Protein AF-A0AAW7DDG7-F1 (afdb_monomer_lite)

Structure (mmCIF, N/CA/C/O backbone):
data_AF-A0AAW7DDG7-F1
#
_entry.id   AF-A0AAW7DDG7-F1
#
loop_
_atom_site.group_PDB
_atom_site.id
_atom_site.type_symbol
_atom_site.label_atom_id
_atom_site.label_alt_id
_atom_site.label_comp_id
_atom_site.label_asym_id
_atom_site.label_entity_id
_atom_site.label_seq_id
_atom_site.pdbx_PDB_ins_code
_atom_site.Cartn_x
_atom_site.Cartn_y
_atom_site.Cartn_z
_atom_site.occupancy
_atom_site.B_iso_or_equiv
_atom_site.auth_seq_id
_atom_site.auth_comp_id
_atom_site.auth_asym_id
_atom_site.auth_atom_id
_atom_site.pdbx_PDB_model_num
ATOM 1 N N . MET A 1 1 ? -8.375 10.340 0.552 1.00 91.12 1 MET A N 1
ATOM 2 C CA . MET A 1 1 ? -8.825 9.772 -0.738 1.00 91.12 1 MET A CA 1
ATOM 3 C C . MET A 1 1 ? -9.921 8.736 -0.513 1.00 91.12 1 MET A C 1
ATOM 5 O O . MET A 1 1 ? -9.942 8.117 0.548 1.00 91.12 1 MET A O 1
ATOM 9 N N . THR A 1 2 ? -10.837 8.545 -1.456 1.00 96.19 2 THR A N 1
ATOM 10 C CA . THR A 1 2 ? -11.780 7.410 -1.482 1.00 96.19 2 THR A CA 1
ATOM 11 C C . THR A 1 2 ? -11.087 6.142 -2.000 1.00 96.19 2 THR A C 1
ATOM 13 O O . THR A 1 2 ? -9.975 6.208 -2.524 1.00 96.19 2 THR A O 1
ATOM 16 N N . ASN A 1 3 ? -11.723 4.973 -1.869 1.00 96.00 3 ASN A N 1
ATOM 17 C CA . ASN A 1 3 ? -11.148 3.720 -2.377 1.00 96.00 3 ASN A CA 1
ATOM 18 C C . ASN A 1 3 ? -10.981 3.723 -3.907 1.00 96.00 3 ASN A C 1
ATOM 20 O O . ASN A 1 3 ? -10.003 3.163 -4.404 1.00 96.00 3 ASN A O 1
ATOM 24 N N . ASP A 1 4 ? -11.885 4.382 -4.638 1.00 97.19 4 ASP A N 1
ATOM 25 C CA . ASP A 1 4 ? -11.784 4.562 -6.089 1.00 97.19 4 ASP A CA 1
ATOM 26 C C . ASP A 1 4 ? -10.614 5.466 -6.477 1.00 97.19 4 ASP A C 1
ATOM 28 O O . ASP A 1 4 ? -9.841 5.121 -7.368 1.00 97.19 4 ASP A O 1
ATOM 32 N N . GLU A 1 5 ? -10.428 6.593 -5.785 1.00 97.88 5 GLU A N 1
ATOM 33 C CA . GLU A 1 5 ? -9.286 7.485 -6.026 1.00 97.88 5 GLU A CA 1
ATOM 34 C C . GLU A 1 5 ? -7.954 6.764 -5.791 1.00 97.88 5 GLU A C 1
ATOM 36 O O . GLU A 1 5 ? -7.022 6.912 -6.581 1.00 97.88 5 GLU A O 1
ATOM 41 N N . ILE A 1 6 ? -7.875 5.945 -4.736 1.00 97.94 6 ILE A N 1
ATOM 42 C CA . ILE A 1 6 ? -6.691 5.132 -4.426 1.00 97.94 6 ILE A CA 1
ATOM 43 C C 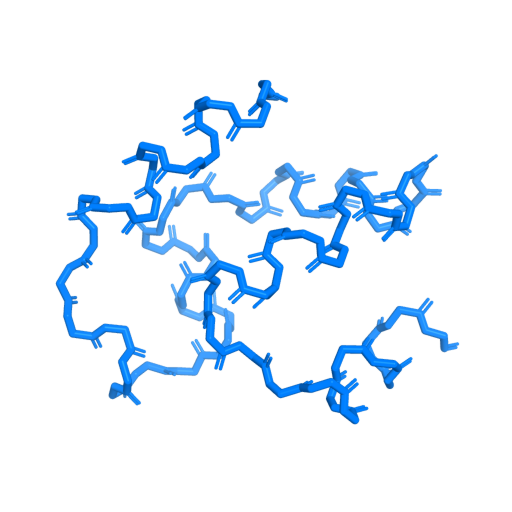. ILE A 1 6 ? -6.438 4.117 -5.544 1.00 97.94 6 ILE A C 1
ATOM 45 O O . ILE A 1 6 ? -5.321 4.019 -6.049 1.00 97.94 6 ILE A O 1
ATOM 49 N N . LEU A 1 7 ? -7.472 3.389 -5.973 1.00 97.75 7 LEU A N 1
ATOM 50 C CA . LEU A 1 7 ? -7.358 2.413 -7.056 1.00 97.75 7 LEU A CA 1
ATOM 51 C C . LEU A 1 7 ? -6.880 3.065 -8.361 1.00 97.75 7 LEU A C 1
ATOM 53 O O . LEU A 1 7 ? -6.013 2.520 -9.045 1.00 97.75 7 LEU A O 1
ATOM 57 N N . GLN A 1 8 ? -7.422 4.234 -8.704 1.00 97.69 8 GLN A N 1
ATOM 58 C CA . GLN A 1 8 ? -7.020 4.981 -9.895 1.00 97.69 8 GLN A CA 1
ATOM 59 C C . GLN A 1 8 ? -5.575 5.479 -9.805 1.00 97.69 8 GLN A C 1
ATOM 61 O O . GLN A 1 8 ? -4.866 5.442 -10.808 1.00 97.69 8 GLN A O 1
ATOM 66 N N . ALA A 1 9 ? -5.122 5.905 -8.624 1.00 97.06 9 ALA A N 1
ATOM 67 C CA . ALA A 1 9 ? -3.741 6.323 -8.410 1.00 97.06 9 ALA A CA 1
ATOM 68 C C . ALA A 1 9 ? -2.754 5.172 -8.662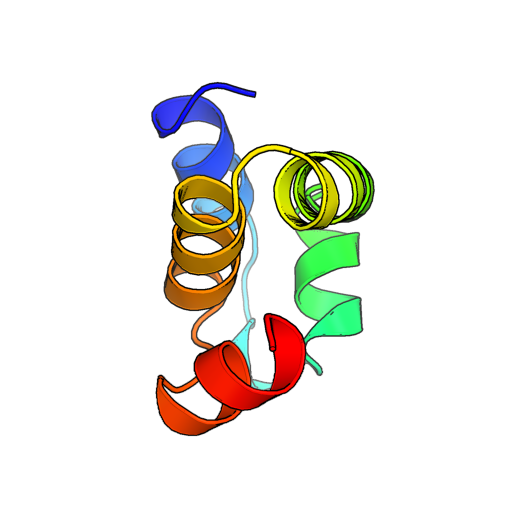 1.00 97.06 9 ALA A C 1
ATOM 70 O O . ALA A 1 9 ? -1.781 5.348 -9.390 1.00 97.06 9 ALA A O 1
ATOM 71 N N . VAL A 1 10 ? -3.050 3.971 -8.151 1.00 96.38 10 VAL A N 1
ATOM 72 C CA . VAL A 1 10 ? -2.211 2.782 -8.377 1.00 96.38 10 VAL A CA 1
ATOM 73 C C . VAL A 1 10 ? -2.214 2.347 -9.844 1.00 96.38 10 VAL A C 1
ATOM 75 O O . VAL A 1 10 ? -1.163 2.023 -10.384 1.00 96.38 10 VAL A O 1
ATOM 78 N N . ARG A 1 11 ? -3.371 2.378 -10.521 1.00 95.75 11 ARG A N 1
ATOM 79 C CA . ARG A 1 11 ? -3.499 1.970 -11.936 1.00 95.75 11 ARG A CA 1
ATOM 80 C C . ARG A 1 11 ? -2.682 2.812 -12.918 1.00 95.75 11 ARG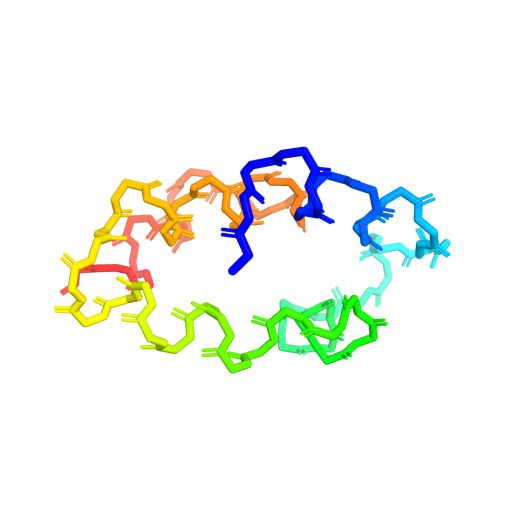 A C 1
ATOM 82 O O . ARG A 1 11 ? -2.453 2.360 -14.032 1.00 95.75 11 ARG A O 1
ATOM 89 N N . ARG A 1 12 ? -2.289 4.028 -12.534 1.00 94.88 12 ARG A N 1
ATOM 90 C CA . ARG A 1 12 ? -1.466 4.926 -13.362 1.00 94.88 12 ARG A CA 1
ATOM 91 C C . ARG A 1 12 ? 0.031 4.649 -13.240 1.00 94.88 12 ARG A C 1
ATOM 93 O O . ARG A 1 12 ? 0.803 5.246 -13.981 1.00 94.88 12 ARG A O 1
ATOM 100 N N . VAL A 1 13 ? 0.436 3.795 -12.302 1.00 94.38 13 VAL A N 1
ATOM 101 C CA . VAL A 1 13 ? 1.838 3.444 -12.081 1.00 94.38 13 VAL A CA 1
ATOM 102 C C . VAL A 1 13 ? 2.166 2.170 -12.850 1.00 94.38 13 VAL A C 1
ATOM 104 O O . VAL A 1 13 ? 1.573 1.117 -12.616 1.00 94.38 13 VAL A O 1
ATOM 107 N N . GLU A 1 14 ? 3.146 2.261 -13.740 1.00 92.31 14 GLU A N 1
ATOM 108 C CA . GLU A 1 14 ? 3.724 1.114 -14.438 1.00 92.31 14 GLU A CA 1
ATOM 109 C C . GLU A 1 14 ? 4.935 0.571 -13.659 1.00 92.31 14 GLU A C 1
ATOM 111 O O . GLU A 1 14 ? 5.615 1.314 -12.953 1.00 92.31 14 GLU A O 1
ATOM 116 N N . GLY A 1 15 ? 5.206 -0.735 -13.761 1.00 90.88 15 GLY A N 1
ATOM 117 C CA . GLY A 1 15 ? 6.433 -1.328 -13.208 1.00 90.88 15 GLY A CA 1
ATOM 118 C C . GLY A 1 15 ? 6.494 -1.456 -11.679 1.00 90.88 15 GLY A C 1
ATOM 119 O O . GLY A 1 15 ? 7.584 -1.500 -11.118 1.00 90.88 15 GLY A O 1
ATOM 120 N N . LEU A 1 16 ? 5.350 -1.547 -10.984 1.00 90.81 16 LEU A N 1
ATOM 121 C CA . LEU A 1 16 ? 5.313 -1.677 -9.515 1.00 90.81 16 LEU A CA 1
ATOM 122 C C . LEU A 1 16 ? 6.195 -2.821 -8.978 1.00 90.81 16 LEU A C 1
ATOM 124 O O . LEU A 1 16 ? 6.745 -2.701 -7.888 1.00 90.81 16 LEU A O 1
ATOM 128 N N . GLU A 1 17 ? 6.332 -3.926 -9.711 1.00 88.31 17 GLU A N 1
ATOM 129 C CA . GLU A 1 17 ? 7.050 -5.126 -9.256 1.00 88.31 17 GLU A CA 1
ATOM 130 C C . GLU A 1 17 ? 8.553 -4.899 -9.035 1.00 88.31 17 GLU A C 1
ATOM 132 O O . GLU A 1 17 ? 9.123 -5.516 -8.136 1.00 88.31 17 GLU A O 1
ATOM 137 N N . GLU A 1 18 ? 9.168 -3.969 -9.769 1.00 92.31 18 GLU A N 1
ATOM 138 C CA . GLU A 1 18 ? 10.601 -3.650 -9.668 1.00 92.31 18 GLU A CA 1
ATOM 139 C C . GLU A 1 18 ? 10.916 -2.648 -8.544 1.00 92.31 18 GLU A C 1
ATOM 141 O O . GLU A 1 18 ? 12.077 -2.389 -8.236 1.00 92.31 18 GLU A O 1
ATOM 146 N N . MET A 1 19 ? 9.880 -2.093 -7.910 1.00 94.12 19 MET A N 1
ATOM 147 C CA . MET A 1 19 ? 9.999 -1.060 -6.884 1.00 94.12 19 MET A CA 1
ATOM 148 C C . MET A 1 19 ? 9.878 -1.643 -5.476 1.00 94.12 19 MET A C 1
ATOM 150 O O . MET A 1 19 ? 9.094 -2.566 -5.224 1.00 94.12 19 MET A O 1
ATOM 154 N N . THR A 1 20 ? 10.567 -1.028 -4.518 1.00 95.81 20 THR A N 1
ATOM 155 C CA . THR A 1 20 ? 10.313 -1.234 -3.088 1.00 95.81 20 THR A CA 1
ATOM 156 C C . THR A 1 20 ? 8.947 -0.667 -2.683 1.00 95.81 20 THR A C 1
ATOM 158 O O . THR A 1 20 ? 8.383 0.199 -3.349 1.00 95.81 20 THR A O 1
ATOM 161 N N . VAL A 1 21 ? 8.397 -1.108 -1.547 1.00 94.94 21 VAL A N 1
ATOM 162 C CA . VAL A 1 21 ? 7.080 -0.643 -1.061 1.00 94.94 21 VAL A CA 1
ATOM 163 C C . VAL A 1 21 ? 7.024 0.879 -0.873 1.00 94.94 21 VAL A C 1
ATOM 165 O O . VAL A 1 21 ? 6.029 1.507 -1.233 1.00 94.94 21 VAL A O 1
ATOM 168 N N . ASN A 1 22 ? 8.093 1.481 -0.346 1.00 95.44 22 ASN A N 1
ATOM 169 C CA . ASN A 1 22 ? 8.161 2.929 -0.140 1.00 95.44 22 ASN A CA 1
ATOM 170 C C . ASN A 1 22 ? 8.162 3.691 -1.469 1.00 95.44 22 ASN A C 1
ATOM 172 O O . ASN A 1 22 ? 7.471 4.698 -1.598 1.00 95.44 22 ASN A O 1
ATOM 176 N N . GLU A 1 23 ? 8.885 3.193 -2.472 1.00 97.12 23 GLU A N 1
ATOM 177 C CA . GLU A 1 23 ? 8.875 3.782 -3.813 1.00 97.12 23 GLU A CA 1
ATOM 178 C C . GLU A 1 23 ? 7.487 3.674 -4.440 1.00 97.12 23 GLU A C 1
ATOM 180 O O . GLU A 1 23 ? 6.977 4.682 -4.919 1.00 97.12 23 GLU A O 1
ATOM 185 N N . ARG A 1 24 ? 6.820 2.513 -4.334 1.00 96.88 24 ARG A N 1
ATOM 186 C CA . ARG A 1 24 ? 5.433 2.317 -4.801 1.00 96.88 24 ARG A CA 1
ATOM 187 C C . ARG A 1 24 ? 4.468 3.326 -4.171 1.00 96.88 24 ARG A C 1
ATOM 189 O O . ARG A 1 24 ? 3.626 3.896 -4.867 1.00 96.88 24 ARG A O 1
ATOM 196 N N . LEU A 1 25 ? 4.590 3.574 -2.865 1.00 97.25 25 LEU A N 1
ATOM 197 C CA . LEU A 1 25 ? 3.800 4.583 -2.145 1.00 97.25 25 LEU A CA 1
ATOM 198 C C . LEU A 1 25 ? 4.092 6.007 -2.633 1.00 97.25 25 LEU A C 1
ATOM 200 O O . LEU A 1 25 ? 3.171 6.818 -2.742 1.00 97.25 25 LEU A O 1
ATOM 204 N N . TYR A 1 26 ? 5.355 6.307 -2.930 1.00 96.69 26 TYR A N 1
ATOM 205 C CA . TYR A 1 26 ? 5.775 7.612 -3.424 1.00 96.69 26 TYR A CA 1
ATOM 206 C C . TYR A 1 26 ? 5.258 7.878 -4.843 1.00 96.69 26 TYR A C 1
ATOM 208 O O . TYR A 1 26 ? 4.564 8.871 -5.058 1.00 96.69 26 TYR A O 1
ATOM 216 N N . VAL A 1 27 ? 5.514 6.975 -5.798 1.00 96.94 27 VAL A N 1
ATOM 217 C CA . VAL A 1 27 ? 5.128 7.168 -7.210 1.00 96.94 27 VAL A CA 1
ATOM 218 C C . VAL A 1 27 ? 3.614 7.150 -7.425 1.00 96.94 27 VAL A C 1
ATOM 220 O O . VAL A 1 27 ? 3.114 7.836 -8.311 1.00 96.94 27 VAL A O 1
ATOM 223 N N . SER A 1 28 ? 2.866 6.417 -6.592 1.00 96.75 28 SER A N 1
ATOM 224 C CA . SER A 1 28 ? 1.396 6.438 -6.613 1.00 96.75 28 SER A CA 1
ATOM 225 C C . SER A 1 28 ? 0.799 7.671 -5.922 1.00 96.75 28 SER A C 1
ATOM 227 O O . SER A 1 28 ? -0.413 7.865 -5.962 1.00 96.75 28 SER A O 1
ATOM 229 N N . GLY A 1 29 ? 1.613 8.502 -5.260 1.00 97.12 29 GLY A N 1
ATOM 230 C CA . GLY A 1 29 ? 1.137 9.643 -4.472 1.00 97.12 29 GLY A CA 1
ATOM 231 C C . GLY A 1 29 ? 0.370 9.247 -3.204 1.00 97.12 29 GLY A C 1
ATOM 232 O O . GLY A 1 29 ? -0.285 10.088 -2.589 1.00 97.12 29 GLY A O 1
ATOM 233 N N . LEU A 1 30 ? 0.443 7.978 -2.790 1.00 98.00 30 LEU A N 1
ATOM 234 C CA . LEU A 1 30 ? -0.317 7.436 -1.664 1.00 98.00 30 LEU A CA 1
ATOM 235 C C . LEU A 1 30 ? 0.402 7.558 -0.320 1.00 98.00 30 LEU A C 1
ATOM 237 O O . LEU A 1 30 ? -0.203 7.239 0.698 1.00 98.00 30 LEU A O 1
ATOM 241 N N . MET A 1 31 ? 1.647 8.038 -0.281 1.00 97.00 31 MET A N 1
ATOM 242 C CA . MET A 1 31 ? 2.455 8.082 0.946 1.00 97.00 31 MET A CA 1
ATOM 243 C C . MET A 1 31 ? 1.748 8.799 2.113 1.00 97.00 31 MET A C 1
ATOM 245 O O . MET A 1 31 ? 1.582 8.221 3.185 1.00 97.00 31 MET A O 1
ATOM 249 N N . ASN A 1 32 ? 1.210 10.002 1.879 1.00 97.19 32 ASN A N 1
ATOM 250 C CA . ASN A 1 32 ? 0.479 10.759 2.905 1.00 97.19 32 ASN A CA 1
ATOM 251 C C . ASN A 1 32 ? -0.836 10.079 3.324 1.00 97.19 32 ASN A C 1
ATOM 253 O O . ASN A 1 32 ? -1.202 10.076 4.502 1.00 97.19 32 ASN A O 1
ATOM 257 N N . GLU A 1 33 ? -1.572 9.516 2.361 1.00 98.12 33 GLU A N 1
ATOM 258 C CA . GLU A 1 33 ? -2.839 8.831 2.634 1.00 98.12 33 GLU A CA 1
ATOM 259 C C . GLU A 1 33 ? -2.600 7.543 3.427 1.00 98.12 33 GLU A C 1
ATOM 261 O O . GLU A 1 33 ? -3.352 7.241 4.356 1.00 98.12 33 GLU A O 1
ATOM 266 N N . PHE A 1 34 ? -1.535 6.812 3.102 1.00 98.06 34 PHE A N 1
ATOM 267 C CA . PHE A 1 34 ? -1.107 5.624 3.820 1.00 98.06 34 PHE A CA 1
ATOM 268 C C . PHE A 1 34 ? -0.700 5.961 5.253 1.00 98.06 34 PHE A C 1
ATOM 270 O O . PHE A 1 34 ? -1.225 5.342 6.173 1.00 98.06 34 PHE A O 1
ATOM 277 N N . ASP A 1 35 ? 0.141 6.975 5.470 1.00 97.38 35 ASP A N 1
ATOM 278 C CA . ASP A 1 35 ? 0.568 7.379 6.817 1.00 97.38 35 ASP A CA 1
ATOM 279 C C . ASP A 1 35 ? -0.606 7.807 7.701 1.00 97.38 35 ASP A C 1
ATOM 281 O O . ASP A 1 35 ? -0.667 7.471 8.889 1.00 97.38 35 ASP A O 1
ATOM 285 N N . LYS A 1 36 ? -1.577 8.521 7.121 1.00 97.69 36 LYS A N 1
ATOM 286 C CA . LYS A 1 36 ? -2.820 8.883 7.808 1.00 97.69 36 LYS A CA 1
ATOM 287 C C . LYS A 1 36 ? -3.658 7.645 8.130 1.00 97.69 36 LYS A C 1
ATOM 289 O O . LYS A 1 36 ? -4.116 7.489 9.263 1.00 97.69 36 LYS A O 1
ATOM 294 N N . SER A 1 37 ? -3.846 6.761 7.152 1.00 97.44 37 SER A N 1
ATOM 295 C CA . SER A 1 37 ? -4.644 5.541 7.310 1.00 97.44 37 SER A CA 1
ATOM 296 C C . SER A 1 37 ? -4.005 4.596 8.326 1.00 97.44 37 SER A C 1
ATOM 298 O O . SER A 1 37 ? -4.687 4.083 9.201 1.00 97.44 37 SER A O 1
ATOM 300 N N . LYS A 1 38 ? -2.680 4.446 8.329 1.00 96.88 38 LYS A N 1
ATOM 301 C CA . LYS A 1 38 ? -1.951 3.593 9.276 1.00 96.88 38 LYS A CA 1
ATOM 302 C C . LYS A 1 38 ? -2.257 3.939 10.740 1.00 96.88 38 LYS A C 1
ATOM 304 O O . LYS A 1 38 ? -2.279 3.046 11.583 1.00 96.88 38 LYS A O 1
ATOM 309 N N . LYS A 1 39 ? -2.517 5.218 11.037 1.00 96.19 39 LYS A N 1
ATOM 310 C CA . LYS A 1 39 ? -2.825 5.713 12.390 1.00 96.19 39 LYS A CA 1
ATOM 311 C C . LYS A 1 39 ? -4.301 5.594 12.771 1.00 96.19 39 LYS A C 1
ATOM 313 O O . LYS A 1 39 ? -4.597 5.388 13.943 1.00 96.19 39 LYS A O 1
ATOM 318 N N . HIS A 1 40 ? -5.214 5.760 11.814 1.00 96.56 40 HIS A N 1
ATOM 319 C CA . HIS A 1 40 ? -6.641 5.967 12.105 1.00 96.56 40 HIS A CA 1
ATOM 320 C C . HIS A 1 40 ? -7.578 4.929 11.475 1.00 96.56 40 HIS A C 1
ATOM 322 O O . HIS A 1 40 ? -8.698 4.762 11.944 1.00 96.56 40 HIS A O 1
ATOM 328 N N . ASP A 1 41 ? -7.132 4.235 10.431 1.00 97.06 41 ASP A N 1
ATOM 329 C CA . ASP A 1 41 ? -7.909 3.277 9.646 1.00 97.06 41 ASP A CA 1
ATOM 330 C C . ASP A 1 41 ? -6.985 2.193 9.061 1.00 97.06 41 ASP A C 1
ATOM 332 O O . ASP A 1 41 ? -6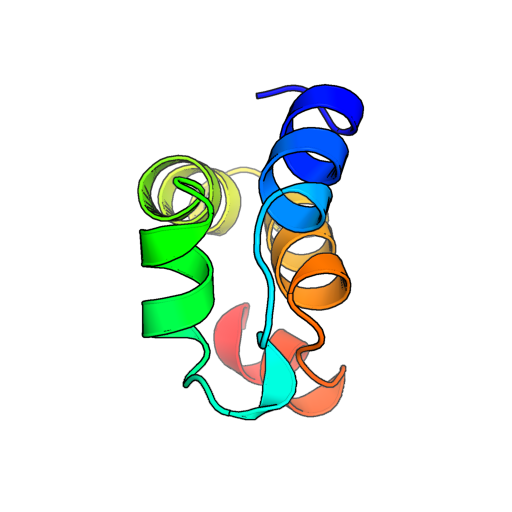.531 2.248 7.910 1.00 97.06 41 ASP A O 1
ATOM 336 N N . LYS A 1 42 ? -6.681 1.184 9.886 1.00 96.56 42 LYS A N 1
ATOM 337 C CA . LYS A 1 42 ? -5.818 0.066 9.480 1.00 96.56 42 LYS A CA 1
ATOM 338 C C . LYS A 1 42 ? -6.398 -0.731 8.307 1.00 96.56 42 LYS A C 1
ATOM 340 O O . LYS A 1 42 ? -5.624 -1.303 7.546 1.00 96.56 42 LYS A O 1
ATOM 345 N N . VAL A 1 43 ? -7.724 -0.756 8.140 1.00 97.31 43 VAL A N 1
ATOM 346 C CA . VAL A 1 43 ? -8.383 -1.458 7.026 1.00 97.31 43 VAL A CA 1
ATOM 347 C C . VAL A 1 43 ? -8.031 -0.768 5.714 1.00 97.31 43 VAL A C 1
ATOM 349 O O . VAL A 1 43 ? -7.598 -1.413 4.761 1.00 97.31 43 VAL A O 1
ATOM 352 N N . LYS A 1 44 ? -8.118 0.560 5.686 1.00 98.06 44 LYS A N 1
ATOM 353 C CA . LYS A 1 44 ? -7.714 1.351 4.527 1.00 98.06 44 LYS A CA 1
ATOM 354 C C . LYS A 1 44 ? -6.211 1.300 4.262 1.00 98.06 44 LYS A C 1
ATOM 356 O O . LYS A 1 44 ? -5.796 1.216 3.108 1.00 98.06 44 LYS A O 1
ATOM 36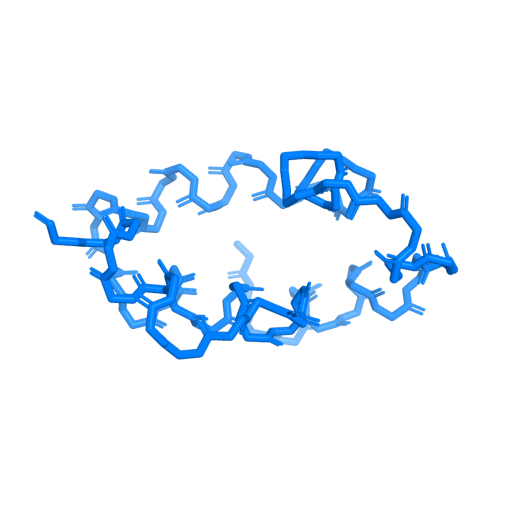1 N N . ALA A 1 45 ? -5.391 1.306 5.313 1.00 98.19 45 ALA A N 1
ATOM 362 C CA . ALA A 1 45 ? -3.946 1.139 5.172 1.00 98.19 45 ALA A CA 1
ATOM 363 C C . ALA A 1 45 ? -3.590 -0.220 4.543 1.00 98.19 45 ALA A C 1
ATOM 365 O O . ALA A 1 45 ? -2.737 -0.279 3.659 1.00 98.19 45 ALA A O 1
ATOM 366 N N . ALA A 1 46 ? -4.277 -1.293 4.951 1.00 98.31 46 ALA A N 1
ATOM 367 C CA . ALA A 1 46 ? -4.122 -2.615 4.353 1.00 98.31 46 ALA A CA 1
ATOM 368 C C . ALA A 1 46 ? -4.546 -2.615 2.879 1.00 98.31 46 ALA A C 1
ATOM 370 O O . ALA A 1 46 ? -3.774 -3.061 2.037 1.00 98.31 46 ALA A O 1
ATOM 371 N N . TYR A 1 47 ? -5.704 -2.029 2.554 1.00 98.25 47 TYR A N 1
ATOM 372 C CA . TYR A 1 47 ? -6.191 -1.917 1.175 1.00 98.25 47 TYR A CA 1
ATOM 373 C C . TYR A 1 47 ? -5.183 -1.220 0.244 1.00 98.25 47 TYR A C 1
ATOM 375 O O . TYR A 1 47 ? -4.929 -1.693 -0.862 1.00 98.25 47 TYR A O 1
ATOM 383 N N . ILE A 1 48 ? -4.548 -0.133 0.705 1.00 98.38 48 ILE A N 1
ATOM 384 C CA . ILE A 1 48 ? -3.481 0.547 -0.048 1.00 98.38 48 ILE A CA 1
ATOM 385 C C . ILE A 1 48 ? -2.316 -0.412 -0.335 1.00 98.38 48 ILE A C 1
ATOM 387 O O . ILE A 1 48 ? -1.879 -0.521 -1.479 1.00 98.38 48 ILE A O 1
ATOM 391 N N . LEU A 1 49 ? -1.821 -1.127 0.679 1.00 98.06 49 LEU A N 1
ATOM 392 C CA . LEU A 1 49 ? -0.689 -2.045 0.516 1.00 98.06 49 LEU A CA 1
ATOM 393 C C . LEU A 1 49 ? -1.029 -3.244 -0.387 1.00 98.06 49 LEU A C 1
ATOM 395 O O . LEU A 1 49 ? -0.188 -3.666 -1.181 1.00 98.06 49 LEU A O 1
ATOM 399 N N . GLU A 1 50 ? -2.257 -3.762 -0.323 1.00 97.75 50 GLU A N 1
ATOM 400 C CA . GLU A 1 50 ? -2.727 -4.829 -1.216 1.00 97.75 50 GLU A CA 1
ATOM 401 C C . GLU A 1 50 ? -2.736 -4.376 -2.682 1.00 97.75 50 GLU A C 1
ATOM 403 O O . GLU A 1 50 ? -2.251 -5.095 -3.561 1.00 97.75 50 GLU A O 1
ATOM 408 N N . LEU A 1 51 ? -3.227 -3.161 -2.957 1.00 97.50 51 LEU A N 1
ATOM 409 C CA . LEU A 1 51 ? -3.200 -2.591 -4.306 1.00 97.50 51 LEU A CA 1
ATOM 410 C C . LEU A 1 51 ? -1.769 -2.400 -4.818 1.00 97.50 51 LEU A C 1
ATOM 412 O O . LEU A 1 51 ? -1.496 -2.678 -5.985 1.00 97.50 51 LEU A O 1
ATOM 416 N N . LEU A 1 52 ? -0.844 -2.016 -3.935 1.00 96.88 52 LEU A N 1
ATOM 417 C CA . LEU A 1 52 ? 0.588 -1.910 -4.228 1.00 96.88 52 LEU A CA 1
ATOM 418 C C . LEU A 1 52 ? 1.316 -3.266 -4.256 1.00 96.88 52 LEU A C 1
ATOM 420 O O . LEU A 1 52 ? 2.547 -3.293 -4.250 1.00 96.88 52 LEU A O 1
ATOM 424 N N . LYS A 1 53 ? 0.587 -4.389 -4.315 1.00 96.19 53 LYS A N 1
ATOM 425 C CA . LYS A 1 53 ? 1.134 -5.751 -4.454 1.00 96.19 53 LYS A CA 1
ATOM 426 C C . LYS A 1 53 ? 2.070 -6.161 -3.311 1.00 96.19 53 LYS A C 1
ATOM 428 O O . LYS A 1 53 ? 3.041 -6.880 -3.534 1.00 96.19 53 LYS A O 1
ATOM 433 N N . VAL A 1 54 ? 1.803 -5.692 -2.094 1.00 96.31 54 VAL A N 1
ATOM 434 C CA . VAL A 1 54 ? 2.496 -6.163 -0.888 1.00 96.31 54 VAL A CA 1
ATOM 435 C C . VAL A 1 54 ? 1.844 -7.461 -0.415 1.00 96.31 54 VAL A C 1
ATOM 437 O O . VAL A 1 54 ? 0.620 -7.587 -0.413 1.00 96.31 54 VAL A O 1
ATOM 440 N N . ASP A 1 55 ? 2.648 -8.447 -0.023 1.00 96.06 55 ASP A N 1
ATOM 441 C CA . ASP A 1 55 ? 2.135 -9.723 0.465 1.00 96.06 55 ASP A CA 1
ATOM 442 C C . ASP A 1 55 ? 1.486 -9.593 1.854 1.00 96.06 55 ASP A C 1
ATOM 444 O O . ASP A 1 55 ? 1.862 -8.756 2.678 1.00 96.06 55 ASP A O 1
ATOM 448 N N . LYS A 1 56 ? 0.506 -10.460 2.136 1.00 96.38 56 LYS A N 1
ATOM 449 C CA . LYS A 1 56 ? -0.252 -10.438 3.398 1.00 96.38 56 LYS A CA 1
ATOM 450 C C . LYS A 1 56 ? 0.640 -10.538 4.650 1.00 96.38 56 LYS A C 1
ATOM 452 O O . LYS A 1 56 ? 0.398 -9.768 5.582 1.00 96.38 56 LYS A O 1
ATOM 457 N N . PRO A 1 57 ? 1.659 -11.425 4.715 1.00 97.50 57 PRO A N 1
ATOM 458 C CA . PRO A 1 57 ? 2.602 -11.437 5.834 1.00 97.50 57 PRO A CA 1
ATOM 459 C C . PRO A 1 57 ? 3.309 -10.095 6.064 1.00 97.50 57 PRO A C 1
ATOM 461 O O . PRO A 1 57 ? 3.397 -9.640 7.206 1.00 97.50 57 PRO A O 1
ATOM 464 N N . SER A 1 58 ? 3.789 -9.441 5.005 1.00 96.69 58 SER A N 1
ATOM 465 C CA . SER A 1 58 ? 4.417 -8.119 5.101 1.00 96.69 58 SER A CA 1
ATOM 466 C C . SER A 1 58 ? 3.429 -7.044 5.554 1.00 96.69 58 SER A C 1
ATOM 468 O O . SER A 1 58 ? 3.759 -6.253 6.434 1.00 96.69 58 SER A O 1
ATOM 470 N N . ILE A 1 59 ? 2.193 -7.052 5.043 1.00 97.88 59 ILE A N 1
ATOM 471 C CA . ILE A 1 59 ? 1.129 -6.135 5.489 1.00 97.88 59 ILE A CA 1
ATOM 472 C C . ILE A 1 59 ? 0.886 -6.277 6.991 1.00 97.88 59 ILE A C 1
ATOM 474 O O . ILE A 1 59 ? 0.840 -5.278 7.710 1.00 97.88 59 ILE A O 1
ATOM 478 N N . TYR A 1 60 ? 0.782 -7.515 7.478 1.00 96.56 60 TYR A N 1
ATOM 479 C CA . TYR A 1 60 ? 0.585 -7.781 8.899 1.00 96.56 60 TYR A CA 1
ATOM 480 C C . TYR A 1 60 ? 1.717 -7.196 9.755 1.00 96.56 60 TYR A C 1
ATOM 482 O O . TYR A 1 60 ? 1.428 -6.574 10.773 1.00 96.56 60 TYR A O 1
ATOM 490 N N . LYS A 1 61 ? 2.976 -7.341 9.316 1.00 96.75 61 LYS A N 1
ATOM 491 C CA . LYS A 1 61 ? 4.163 -6.778 9.990 1.00 96.75 61 LYS A CA 1
ATOM 492 C C . LYS A 1 61 ? 4.248 -5.252 9.919 1.00 96.75 61 LYS A C 1
ATOM 494 O O . LYS A 1 61 ? 4.848 -4.633 10.784 1.00 96.75 61 LYS A O 1
ATOM 499 N N . ILE A 1 62 ? 3.720 -4.631 8.865 1.00 95.06 62 ILE A N 1
ATOM 500 C CA . ILE A 1 62 ? 3.770 -3.170 8.696 1.00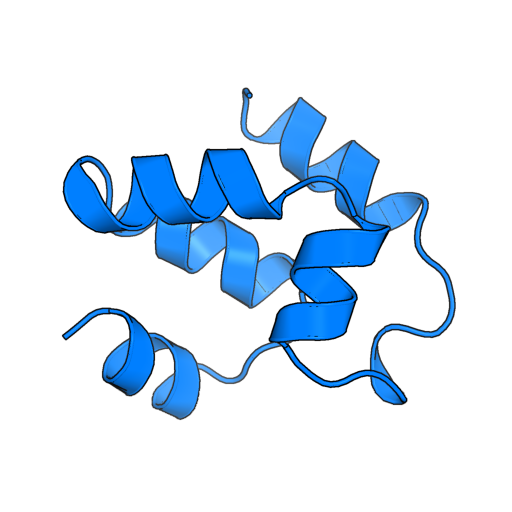 95.06 62 ILE A CA 1
ATOM 501 C C . ILE A 1 62 ? 2.723 -2.477 9.579 1.00 95.06 62 ILE A C 1
ATOM 503 O O . ILE A 1 62 ? 2.939 -1.339 10.017 1.00 95.06 62 ILE A O 1
ATOM 507 N N . LEU A 1 63 ? 1.579 -3.131 9.798 1.00 96.00 63 LEU A N 1
ATOM 508 C CA . LEU A 1 63 ? 0.416 -2.552 10.475 1.00 96.00 63 LEU A CA 1
ATOM 509 C C . LEU A 1 63 ? 0.278 -2.943 11.954 1.00 96.00 63 LEU A C 1
ATOM 511 O O . LEU A 1 63 ? -0.571 -2.357 12.633 1.00 96.00 63 LEU A O 1
ATOM 515 N N . ASN A 1 64 ? 1.073 -3.888 12.460 1.00 91.88 64 ASN A N 1
ATOM 516 C CA . ASN A 1 64 ? 1.088 -4.320 13.863 1.00 91.88 64 ASN A CA 1
ATOM 517 C C . ASN A 1 64 ? 2.504 -4.294 14.420 1.00 91.88 64 ASN A C 1
ATOM 519 O O . ASN A 1 64 ? 2.631 -3.863 15.584 1.00 91.88 64 ASN A O 1
#

Secondary structure (DSSP, 8-state):
--HHHHHHHHHT---GGGS-HHHHHHHTT-HHHHHHHHHH-HHHHHHHHHHTT--HHHHHHHH-

Sequence (64 aa):
MTNDEILQAVRRVEGLEEMTVNERLYVSGLMNEFDKSKKHDKVKAAYILELLKVDKPSIYKILN

pLDDT: mean 96.25, std 2.08, range [88.31, 98.38]

Radius of gyration: 10.64 Å; chains: 1; bounding box: 22×22×28 Å

Foldseek 3Di:
DDLVLLLVLLVVDPPLVVDDLVVSCVSSVNVVVLVVCLVPPLPVNLSSCVSSVHDPVVSVVVND